Protein AF-A0A1W1DHE2-F1 (afdb_monomer_lite)

Radius of gyration: 10.87 Å; chains: 1; bounding box: 25×22×26 Å

Structure (mmCIF, N/CA/C/O backbone):
data_AF-A0A1W1DHE2-F1
#
_entry.id   AF-A0A1W1DHE2-F1
#
loop_
_atom_site.group_PDB
_atom_site.id
_atom_site.type_symbol
_atom_site.label_atom_id
_atom_site.label_alt_id
_atom_site.label_comp_i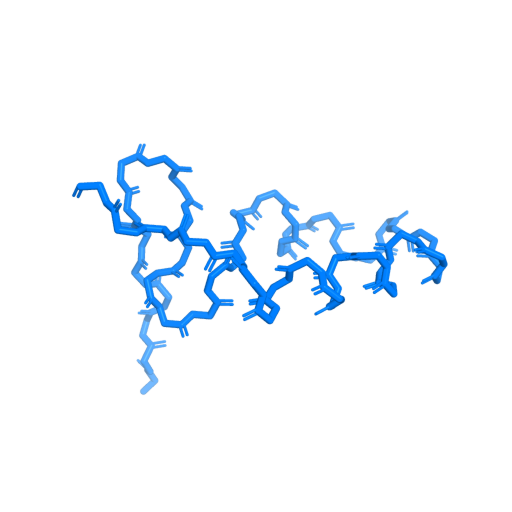d
_atom_site.label_asym_id
_atom_site.label_entity_id
_atom_site.label_seq_id
_atom_site.pdbx_PDB_ins_code
_atom_site.Cartn_x
_atom_site.Cartn_y
_atom_site.Cartn_z
_atom_site.occupancy
_atom_site.B_iso_or_equiv
_atom_site.auth_seq_id
_atom_site.auth_comp_id
_atom_site.auth_asym_id
_atom_site.auth_atom_id
_atom_site.pdbx_PDB_model_num
ATOM 1 N N . MET A 1 1 ? -9.518 -14.726 0.799 1.00 38.28 1 MET A N 1
ATOM 2 C CA . MET A 1 1 ? -8.734 -13.627 0.207 1.00 38.28 1 MET A CA 1
ATOM 3 C C . MET A 1 1 ? -8.961 -12.433 1.098 1.00 38.28 1 MET A C 1
ATOM 5 O O . MET A 1 1 ? -10.057 -11.886 1.073 1.00 38.28 1 MET A O 1
ATOM 9 N N . ASP A 1 2 ? -7.995 -12.119 1.953 1.00 52.53 2 ASP A N 1
ATOM 10 C CA . ASP A 1 2 ? -8.088 -10.953 2.823 1.00 52.53 2 ASP A CA 1
ATOM 11 C C . ASP A 1 2 ? -8.023 -9.704 1.950 1.00 52.53 2 ASP A C 1
ATOM 13 O O . ASP A 1 2 ? -7.008 -9.387 1.334 1.00 52.53 2 ASP A O 1
ATOM 17 N N . ILE A 1 3 ? -9.181 -9.068 1.806 1.00 55.91 3 ILE A N 1
ATOM 18 C CA . ILE A 1 3 ? -9.363 -7.834 1.055 1.00 55.91 3 ILE A CA 1
ATOM 19 C C . ILE A 1 3 ? -8.491 -6.783 1.740 1.00 55.91 3 ILE A C 1
ATOM 21 O O . ILE A 1 3 ? -8.683 -6.520 2.929 1.00 55.91 3 ILE A O 1
ATOM 25 N N . CYS A 1 4 ? -7.543 -6.192 1.005 1.00 69.06 4 CYS A N 1
ATOM 26 C CA . CYS A 1 4 ? -6.790 -5.027 1.462 1.00 69.06 4 CYS A CA 1
ATOM 27 C C . CYS A 1 4 ? -7.788 -3.942 1.881 1.00 69.06 4 CYS A C 1
ATOM 29 O O . CYS A 1 4 ? -8.375 -3.260 1.042 1.00 69.06 4 CYS A O 1
ATOM 31 N N . LYS A 1 5 ? -8.036 -3.832 3.187 1.00 82.31 5 LYS A N 1
ATOM 32 C CA . LYS A 1 5 ? -8.899 -2.807 3.761 1.00 82.31 5 LYS A CA 1
ATOM 33 C C . LYS A 1 5 ? -8.043 -1.573 3.994 1.00 82.31 5 LYS A C 1
ATOM 35 O O . LYS A 1 5 ? -6.991 -1.668 4.620 1.00 82.31 5 LYS A O 1
ATOM 40 N N . TYR A 1 6 ? -8.486 -0.438 3.479 1.00 86.75 6 TYR A N 1
ATOM 41 C CA . TYR A 1 6 ? -7.776 0.826 3.613 1.00 86.75 6 TYR A CA 1
ATOM 42 C C . TYR A 1 6 ? -8.367 1.653 4.760 1.00 86.75 6 TYR A C 1
ATOM 44 O O . TYR A 1 6 ? -9.569 1.572 5.032 1.00 86.75 6 TYR A O 1
ATOM 52 N N . ASN A 1 7 ? -7.524 2.413 5.460 1.00 85.62 7 ASN A N 1
ATOM 53 C CA . ASN A 1 7 ? -7.957 3.428 6.417 1.00 85.62 7 ASN A CA 1
ATOM 54 C C . ASN A 1 7 ? -8.413 4.705 5.680 1.00 85.62 7 ASN A C 1
ATOM 56 O O . ASN A 1 7 ? -8.430 4.758 4.449 1.00 85.62 7 ASN A O 1
ATOM 60 N N . LYS A 1 8 ? -8.791 5.746 6.432 1.00 85.38 8 LYS A N 1
ATOM 61 C CA . LYS A 1 8 ? -9.227 7.038 5.863 1.00 85.38 8 LYS A CA 1
ATOM 62 C C . LYS A 1 8 ? -8.142 7.734 5.036 1.00 85.38 8 LYS A C 1
ATOM 64 O O . LYS A 1 8 ? -8.468 8.521 4.156 1.00 85.38 8 LYS A O 1
ATOM 69 N N . ASN A 1 9 ? -6.885 7.391 5.293 1.00 86.94 9 ASN A N 1
ATOM 70 C CA . ASN A 1 9 ? -5.704 7.916 4.625 1.00 86.94 9 ASN A CA 1
ATOM 71 C C . ASN A 1 9 ? -5.205 6.986 3.504 1.00 86.94 9 ASN A C 1
ATOM 73 O O . ASN A 1 9 ? -4.048 7.074 3.119 1.00 86.94 9 ASN A O 1
ATOM 77 N N . ASN A 1 10 ? -6.046 6.067 3.007 1.00 88.88 10 ASN A N 1
ATOM 78 C CA . ASN A 1 10 ? -5.719 5.106 1.9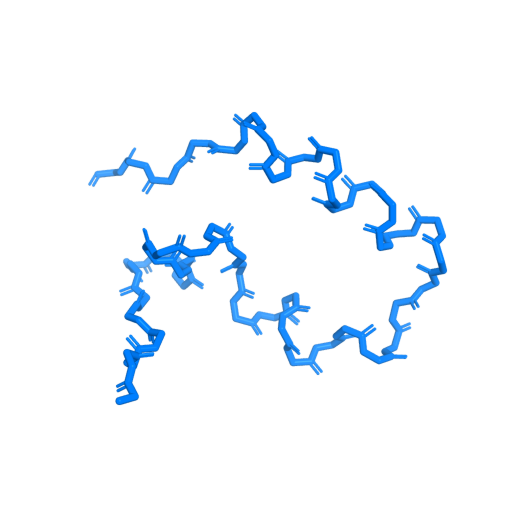45 1.00 88.88 10 ASN A CA 1
ATOM 79 C C . ASN A 1 10 ? -4.528 4.175 2.245 1.00 88.88 10 ASN A C 1
ATOM 81 O O . ASN A 1 10 ? -3.971 3.555 1.337 1.00 88.88 10 ASN A O 1
ATOM 85 N N . TYR A 1 11 ? -4.166 4.002 3.518 1.00 89.12 11 TYR A N 1
ATOM 86 C CA . TYR A 1 11 ? -3.206 2.986 3.939 1.00 89.12 11 TYR A CA 1
ATOM 87 C C . TYR A 1 11 ? -3.905 1.664 4.226 1.00 89.12 11 TYR A C 1
ATOM 89 O O . TYR A 1 11 ? -4.893 1.590 4.953 1.00 89.12 11 TYR A O 1
ATOM 97 N N . CYS A 1 12 ? -3.356 0.595 3.671 1.00 87.94 12 CYS A N 1
ATOM 98 C CA . CYS A 1 12 ? -3.753 -0.782 3.905 1.00 87.94 12 CYS A CA 1
ATOM 99 C C . CYS A 1 12 ? -3.550 -1.152 5.381 1.00 87.94 12 CYS A C 1
ATOM 101 O O . CYS A 1 12 ? -2.414 -1.237 5.839 1.00 87.94 12 CYS A O 1
ATOM 103 N N . VAL A 1 13 ? -4.618 -1.452 6.122 1.00 86.56 13 VAL A N 1
ATOM 104 C CA . VAL A 1 13 ? -4.530 -1.773 7.562 1.00 86.56 13 VAL A CA 1
ATOM 105 C C . VAL A 1 13 ? -3.798 -3.084 7.862 1.00 86.56 13 VAL A C 1
ATOM 107 O O . VAL A 1 13 ? -3.348 -3.291 8.981 1.00 86.56 13 VAL A O 1
ATOM 110 N N . GLY A 1 14 ? -3.653 -3.970 6.871 1.00 81.81 14 GLY A N 1
ATOM 111 C CA . GLY A 1 14 ? -2.886 -5.214 7.014 1.00 81.81 14 GLY A CA 1
ATOM 112 C C . GLY A 1 14 ? -1.418 -5.081 6.606 1.00 81.81 14 GLY A C 1
ATOM 113 O O . GLY A 1 14 ? -0.534 -5.636 7.246 1.00 81.81 14 GLY A O 1
ATOM 114 N N . CYS A 1 15 ? -1.155 -4.344 5.528 1.00 83.88 15 CYS A N 1
ATOM 115 C CA . CYS A 1 15 ? 0.144 -4.307 4.861 1.00 83.88 15 CYS A CA 1
ATOM 116 C C . CYS A 1 15 ? 0.861 -2.958 4.955 1.00 83.88 15 CYS A C 1
ATOM 118 O O . CYS A 1 15 ? 1.966 -2.832 4.434 1.00 83.88 15 CYS A O 1
ATOM 120 N N . LYS A 1 16 ? 0.228 -1.958 5.580 1.00 87.94 16 LYS A N 1
ATOM 121 C CA . LYS A 1 16 ? 0.715 -0.590 5.820 1.00 87.94 16 LYS A CA 1
ATOM 122 C C . LYS A 1 16 ? 1.129 0.209 4.580 1.00 87.94 16 LYS A C 1
ATOM 124 O O . LYS A 1 16 ? 1.636 1.321 4.698 1.00 87.94 16 LYS A O 1
ATOM 129 N N . ARG A 1 17 ? 0.888 -0.327 3.384 1.00 88.62 17 ARG A N 1
ATOM 130 C CA . ARG A 1 17 ? 1.137 0.351 2.108 1.00 88.62 17 ARG A CA 1
ATOM 131 C C . ARG A 1 17 ? 0.000 1.293 1.755 1.00 88.62 17 ARG A C 1
ATOM 133 O O . ARG A 1 17 ? -1.163 0.957 1.978 1.00 88.62 17 ARG A O 1
ATOM 140 N N . HIS A 1 18 ? 0.343 2.435 1.185 1.00 90.12 18 HIS A N 1
ATOM 141 C CA . HIS A 1 18 ? -0.617 3.336 0.566 1.00 90.12 18 HIS A CA 1
ATOM 142 C C . HIS A 1 18 ? -1.145 2.723 -0.743 1.00 90.12 18 HIS A C 1
ATOM 144 O O . HIS A 1 18 ? -0.426 1.974 -1.410 1.00 90.12 18 HIS A O 1
ATOM 150 N N . SER A 1 19 ? -2.382 3.032 -1.140 1.00 88.75 19 SER A N 1
ATOM 151 C CA . SER A 1 19 ? -2.955 2.560 -2.415 1.00 88.75 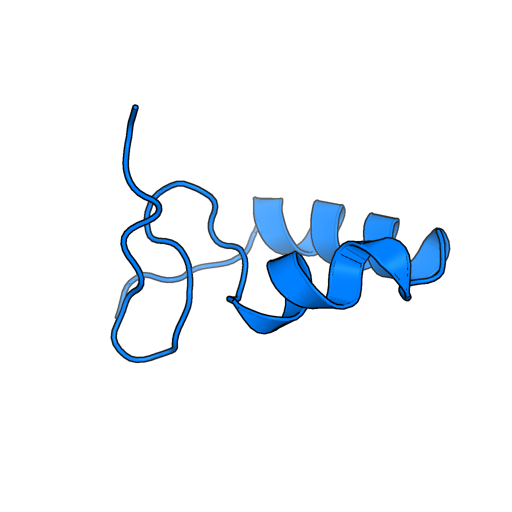19 SER A CA 1
ATOM 152 C C . SER A 1 19 ? -2.081 2.907 -3.621 1.00 88.75 19 SER A C 1
ATOM 154 O O . SER A 1 19 ? -1.946 2.107 -4.548 1.00 88.75 19 SER A O 1
ATOM 156 N N . ASP A 1 20 ? -1.462 4.083 -3.582 1.00 89.31 20 ASP A N 1
ATOM 157 C CA . ASP A 1 20 ? -0.617 4.583 -4.668 1.00 89.31 20 ASP A CA 1
ATOM 158 C C . ASP A 1 20 ? 0.680 3.782 -4.740 1.00 89.31 20 ASP A C 1
ATOM 160 O O . ASP A 1 20 ? 1.081 3.371 -5.819 1.00 89.31 20 ASP A O 1
ATOM 164 N N . GLU A 1 21 ? 1.269 3.420 -3.595 1.00 88.56 21 GLU A N 1
ATOM 165 C CA . GLU A 1 21 ? 2.460 2.563 -3.571 1.00 88.56 21 GLU A CA 1
ATOM 166 C C . GLU A 1 21 ? 2.180 1.162 -4.124 1.00 88.56 21 GLU A C 1
ATOM 168 O O . GLU A 1 21 ? 3.086 0.518 -4.645 1.00 88.56 21 GLU A O 1
ATOM 173 N N . ILE A 1 22 ? 0.941 0.675 -4.001 1.00 86.44 22 ILE A N 1
ATOM 174 C CA . ILE A 1 22 ? 0.515 -0.612 -4.566 1.00 86.44 22 ILE A CA 1
ATOM 175 C C . ILE A 1 22 ? 0.304 -0.483 -6.079 1.00 86.44 22 ILE A C 1
ATOM 177 O O . ILE A 1 22 ? 0.724 -1.359 -6.834 1.00 86.44 22 ILE A O 1
ATOM 181 N N . THR A 1 23 ? -0.337 0.600 -6.520 1.00 88.50 23 THR A N 1
ATOM 182 C CA . THR A 1 23 ? -0.695 0.821 -7.930 1.00 88.50 23 THR A CA 1
ATOM 183 C C . THR A 1 23 ? 0.531 1.195 -8.768 1.00 88.50 23 THR A C 1
ATOM 185 O O . THR A 1 23 ? 0.736 0.642 -9.848 1.00 88.50 23 THR A O 1
ATOM 188 N N . ASP A 1 24 ? 1.397 2.058 -8.240 1.00 91.00 24 ASP A N 1
ATOM 189 C CA . ASP A 1 24 ? 2.602 2.552 -8.907 1.00 91.00 24 ASP A CA 1
ATOM 190 C C . ASP A 1 24 ? 3.847 1.703 -8.630 1.00 91.00 24 ASP A C 1
ATOM 192 O O . ASP A 1 24 ? 4.930 2.021 -9.121 1.00 91.00 24 ASP A O 1
ATOM 196 N N . TRP A 1 25 ? 3.716 0.582 -7.913 1.00 88.94 25 TRP A N 1
ATOM 197 C CA . TRP A 1 25 ? 4.845 -0.277 -7.539 1.00 88.94 25 TRP A CA 1
ATOM 198 C C . TRP A 1 25 ? 5.749 -0.653 -8.724 1.00 88.94 25 TRP A C 1
ATOM 200 O O . TRP A 1 25 ? 6.979 -0.707 -8.606 1.00 88.94 25 TRP A O 1
ATOM 210 N N . ILE A 1 26 ? 5.145 -0.912 -9.889 1.00 89.88 26 ILE A N 1
ATOM 211 C CA . ILE A 1 26 ? 5.862 -1.282 -11.116 1.00 89.88 26 ILE A CA 1
ATOM 212 C C . ILE A 1 26 ? 6.681 -0.121 -11.700 1.00 89.88 26 ILE A C 1
ATOM 214 O O . ILE A 1 26 ? 7.710 -0.369 -12.325 1.00 89.88 26 ILE A O 1
ATOM 218 N N . ASN A 1 27 ? 6.270 1.122 -11.442 1.00 93.88 27 ASN A N 1
ATOM 219 C CA . ASN A 1 27 ? 6.919 2.342 -11.920 1.00 93.88 27 ASN A CA 1
ATOM 220 C C . ASN A 1 27 ? 8.051 2.815 -10.996 1.00 93.88 27 ASN A C 1
ATOM 222 O O . ASN A 1 27 ? 8.857 3.657 -11.390 1.00 93.88 27 ASN A O 1
ATOM 226 N N . TYR A 1 28 ? 8.127 2.292 -9.771 1.00 92.56 28 TYR A N 1
ATOM 227 C CA . TYR A 1 28 ? 9.169 2.661 -8.818 1.00 92.56 28 TYR A CA 1
ATOM 228 C C . TYR A 1 28 ? 10.521 2.046 -9.172 1.00 92.56 28 TYR A C 1
ATOM 230 O O . TYR A 1 28 ? 10.618 0.876 -9.553 1.00 92.56 28 TYR A O 1
ATOM 238 N N . SER A 1 29 ? 11.578 2.841 -8.995 1.00 94.94 29 SER A N 1
ATOM 239 C CA . SER A 1 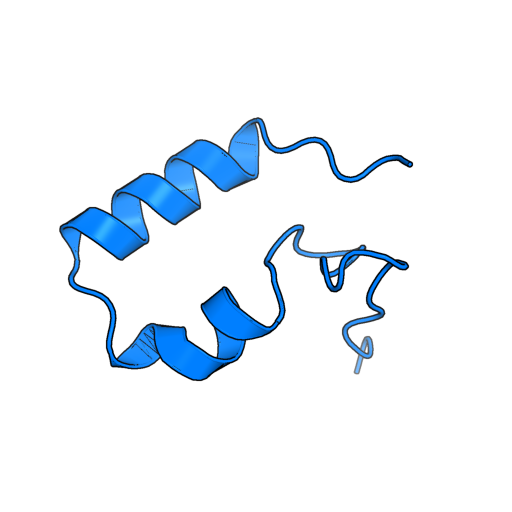29 ? 12.955 2.359 -9.049 1.00 94.94 29 SER A CA 1
ATOM 240 C C . SER A 1 29 ? 13.246 1.443 -7.865 1.00 94.94 29 SER A C 1
ATOM 242 O O . SER A 1 29 ? 12.617 1.545 -6.810 1.00 94.94 29 SER A O 1
ATOM 244 N N . ASP A 1 30 ? 14.252 0.586 -8.007 1.00 93.25 30 ASP A N 1
ATOM 245 C CA . ASP A 1 30 ? 14.628 -0.349 -6.944 1.00 93.25 30 ASP A CA 1
ATOM 246 C C . ASP A 1 30 ? 14.993 0.378 -5.641 1.00 93.25 30 ASP A C 1
ATOM 248 O O . ASP A 1 30 ? 14.534 -0.016 -4.574 1.00 93.25 30 ASP A O 1
ATOM 252 N N . SER A 1 31 ? 15.674 1.524 -5.728 1.00 94.50 31 SER A N 1
ATOM 253 C CA . SER A 1 31 ? 15.964 2.385 -4.572 1.00 94.50 31 SER A CA 1
ATOM 254 C C . SER A 1 31 ? 14.711 2.895 -3.850 1.00 94.50 31 SER A C 1
ATOM 256 O O . SER A 1 31 ? 14.690 2.992 -2.626 1.00 94.50 31 SER A O 1
ATOM 258 N N . MET A 1 32 ? 13.653 3.222 -4.593 1.00 91.94 32 MET A N 1
ATOM 259 C CA . MET A 1 32 ? 12.396 3.706 -4.026 1.00 91.94 32 MET A CA 1
ATOM 260 C C . MET A 1 32 ? 11.627 2.551 -3.381 1.00 91.94 32 MET A C 1
ATOM 262 O O . MET A 1 32 ? 11.087 2.703 -2.289 1.00 91.94 32 MET A O 1
ATOM 266 N N . ARG A 1 33 ? 11.653 1.365 -4.000 1.00 92.75 33 ARG A N 1
ATOM 267 C CA . ARG A 1 33 ? 11.098 0.139 -3.413 1.00 92.75 33 ARG A CA 1
ATOM 268 C C . ARG A 1 33 ? 11.802 -0.234 -2.111 1.00 92.75 33 ARG A C 1
ATOM 270 O O . ARG A 1 33 ? 11.118 -0.557 -1.144 1.00 92.75 33 ARG A O 1
ATOM 277 N N . GLU A 1 34 ? 13.132 -0.162 -2.067 1.00 93.88 34 GLU A N 1
ATOM 278 C CA . GLU A 1 34 ? 13.921 -0.403 -0.853 1.00 93.88 34 GLU A CA 1
ATOM 279 C C . GLU A 1 34 ? 13.583 0.602 0.251 1.00 93.88 34 GLU A C 1
ATOM 281 O O . GLU A 1 34 ? 13.331 0.197 1.385 1.00 93.88 34 GLU A O 1
ATOM 286 N N . ALA A 1 35 ? 13.498 1.893 -0.085 1.00 92.38 35 ALA A N 1
ATOM 287 C CA . ALA A 1 35 ? 13.104 2.929 0.864 1.00 92.38 35 ALA A CA 1
ATOM 288 C C . ALA A 1 35 ? 11.700 2.674 1.435 1.00 92.38 35 ALA A C 1
ATOM 290 O O . ALA A 1 35 ? 11.510 2.741 2.646 1.00 92.38 35 ALA A O 1
ATOM 291 N N . ILE A 1 36 ? 10.732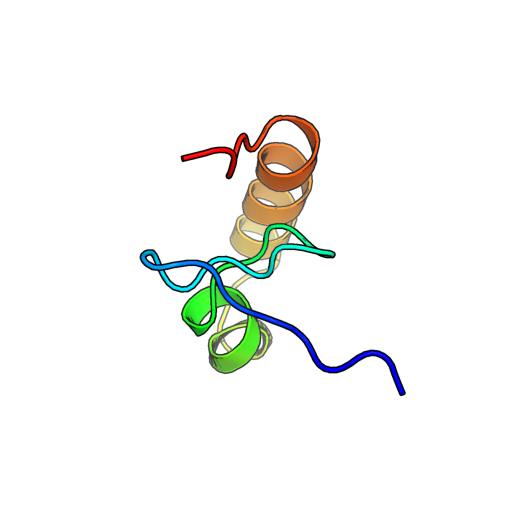 2.307 0.588 1.00 90.56 36 ILE A N 1
ATOM 292 C CA . ILE A 1 36 ? 9.374 1.953 1.025 1.00 90.56 36 ILE A CA 1
ATOM 293 C C . ILE A 1 36 ? 9.400 0.717 1.929 1.00 90.56 36 ILE A C 1
ATOM 295 O O . ILE A 1 36 ? 8.717 0.697 2.946 1.00 90.56 36 ILE A O 1
ATOM 299 N N . MET A 1 37 ? 10.182 -0.317 1.600 1.00 90.06 37 MET A N 1
ATOM 300 C CA . MET A 1 37 ? 10.294 -1.511 2.447 1.00 90.06 37 MET A CA 1
ATOM 301 C C . MET A 1 37 ? 10.856 -1.191 3.835 1.00 90.06 37 MET A C 1
ATOM 303 O O . MET A 1 37 ? 10.309 -1.683 4.819 1.00 90.06 37 MET A O 1
ATOM 307 N N . GLN A 1 38 ? 11.885 -0.346 3.918 1.00 91.81 38 GLN A N 1
ATOM 308 C CA . GLN A 1 38 ? 12.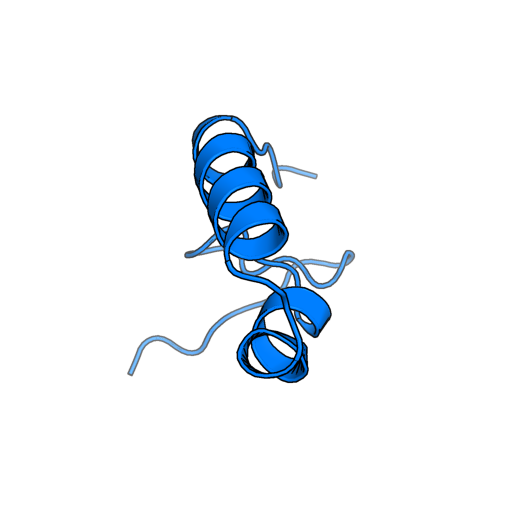446 0.106 5.197 1.00 91.81 38 GLN A CA 1
ATOM 309 C C . GLN A 1 38 ? 11.454 0.971 5.982 1.00 91.81 38 GLN A C 1
ATOM 311 O O . GLN A 1 38 ? 11.323 0.831 7.199 1.00 91.81 38 GLN A O 1
ATOM 316 N N . ASP A 1 39 ? 10.724 1.847 5.290 1.00 90.31 39 ASP A N 1
ATOM 317 C CA . ASP A 1 39 ? 9.725 2.707 5.917 1.00 90.31 39 ASP A CA 1
ATOM 318 C C . ASP A 1 39 ? 8.557 1.883 6.479 1.00 90.31 39 ASP A C 1
ATOM 320 O O . ASP A 1 39 ? 8.137 2.104 7.611 1.00 90.31 39 ASP A O 1
ATOM 324 N N . LEU A 1 40 ? 8.093 0.855 5.757 1.00 88.56 40 LEU A N 1
ATOM 325 C CA . LEU A 1 40 ? 6.997 -0.028 6.179 1.00 88.56 40 LEU A CA 1
ATOM 326 C C . LEU A 1 40 ? 7.230 -0.728 7.524 1.00 88.56 40 LEU A C 1
ATOM 328 O O . LEU A 1 40 ? 6.255 -0.988 8.235 1.00 88.56 40 LEU A O 1
ATOM 332 N N . GLU A 1 41 ? 8.481 -1.024 7.885 1.00 87.06 41 GLU A N 1
ATOM 333 C CA . GLU A 1 41 ? 8.815 -1.619 9.186 1.00 87.06 41 GLU A CA 1
ATOM 334 C C . GLU A 1 41 ? 8.439 -0.688 10.346 1.00 87.06 41 GLU A C 1
ATOM 336 O O . GLU A 1 41 ? 7.901 -1.137 11.360 1.00 87.06 41 GLU A O 1
ATOM 341 N N . ASN A 1 42 ? 8.659 0.615 10.167 1.00 86.62 42 ASN A N 1
ATOM 342 C CA . ASN A 1 42 ? 8.450 1.637 11.193 1.00 86.62 42 ASN A CA 1
ATOM 343 C C . ASN A 1 42 ? 7.174 2.458 10.974 1.00 86.62 42 ASN A C 1
ATOM 345 O O . ASN A 1 42 ? 6.796 3.264 11.825 1.00 86.62 42 ASN A O 1
ATOM 349 N N . ARG A 1 43 ? 6.483 2.247 9.850 1.00 85.81 43 ARG A N 1
ATOM 350 C CA . ARG A 1 43 ? 5.290 3.001 9.491 1.00 85.81 43 ARG A CA 1
ATOM 351 C C . ARG A 1 43 ? 4.174 2.731 10.491 1.00 85.81 43 ARG A C 1
ATOM 353 O O . ARG A 1 43 ? 3.745 1.586 10.700 1.00 85.81 43 ARG A O 1
ATOM 360 N N . ASN A 1 44 ? 3.693 3.810 11.095 1.00 84.38 44 ASN A N 1
ATOM 361 C CA . ASN A 1 44 ? 2.520 3.794 11.945 1.00 84.38 44 ASN A CA 1
ATOM 362 C C . ASN A 1 44 ? 1.318 4.316 11.151 1.00 84.38 44 ASN A C 1
ATOM 364 O O . ASN A 1 44 ? 1.355 5.422 10.619 1.00 84.38 44 ASN A O 1
ATOM 368 N N . ILE A 1 45 ? 0.289 3.481 11.040 1.00 83.19 45 ILE A N 1
ATOM 369 C CA . ILE A 1 45 ? -0.959 3.770 10.322 1.00 83.19 45 ILE A CA 1
ATOM 370 C C . ILE A 1 45 ? -2.167 3.805 11.269 1.00 83.19 45 ILE A C 1
ATOM 372 O O . ILE A 1 45 ? -3.303 3.864 10.787 1.00 83.19 45 ILE A O 1
ATOM 376 N N . ASP A 1 46 ? -1.916 3.716 12.583 1.00 68.69 46 ASP A N 1
ATOM 377 C CA . ASP A 1 46 ? -2.931 3.892 13.615 1.00 68.69 46 ASP A CA 1
ATOM 378 C C . ASP A 1 46 ? -3.320 5.374 13.655 1.00 68.69 46 ASP A C 1
ATOM 380 O O . ASP A 1 46 ? -2.538 6.231 14.072 1.00 68.69 46 ASP A O 1
ATOM 384 N N . GLU A 1 47 ? -4.532 5.657 13.182 1.00 55.81 47 GLU A N 1
ATOM 385 C CA . GLU A 1 47 ? -5.236 6.937 13.300 1.00 55.81 47 GLU A CA 1
ATOM 386 C C . GLU A 1 47 ? -6.560 6.720 14.040 1.00 55.81 47 GLU A C 1
ATOM 388 O O . GLU A 1 47 ? -7.293 5.766 13.674 1.00 55.81 47 GLU A O 1
#

pLDDT: mean 84.72, std 11.75, range [38.28, 94.94]

Sequence (47 aa):
MDICKYNKNNYCVGCKRHSDEITDWINYSDSMREAIMQDLENRNIDE

Foldseek 3Di:
DPPQDADPQQARPVQRDHPCCVVCVVVDDPVVVVVVVVCSVVDDPDD

Organism: NCBI:txid652676

InterPro domains:
  IPR010710 Protein of unknown function DUF1289 [PF06945] (2-43)

Secondary structure (DSSP, 8-state):
-----B-TTSBBTTT--BHHHHHSGGGS-HHHHHHHHHHHHH-----